Protein AF-A0A9X9LBY9-F1 (afdb_monomer_lite)

Radius of gyration: 14.95 Å; chains: 1; bounding box: 32×26×33 Å

Sequence (33 aa):
MKTRREWAEAHLNWTCEDWTSVLWTDETWVENG

Foldseek 3Di:
DQDPVNVCVVCVPPDPVNVVPDDDDDDDDDDDD

Organism: NCBI:txid62690

InterPro domains:
  IPR036397 Ribonuclease H superfamily [G3DSA:3.30.420.10] (1-33)

pLDDT: mean 94.04, std 8.82, range [58.34, 98.38]

Structure (mmCIF, N/CA/C/O backbone):
data_AF-A0A9X9LBY9-F1
#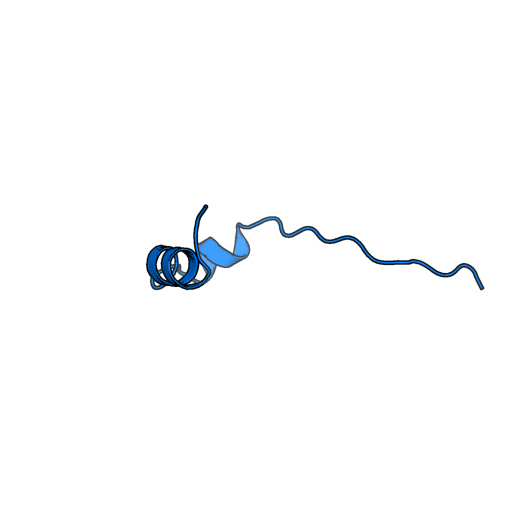
_entry.id   AF-A0A9X9LBY9-F1
#
loop_
_atom_site.group_PDB
_atom_site.id
_atom_site.type_symbol
_atom_site.label_atom_id
_atom_site.label_alt_id
_atom_site.label_comp_id
_atom_site.label_asym_id
_atom_site.label_entity_id
_atom_site.label_seq_id
_atom_site.pdbx_PDB_ins_code
_atom_site.Cartn_x
_atom_site.Cartn_y
_atom_site.Cartn_z
_atom_site.occupancy
_atom_site.B_iso_or_equiv
_atom_site.auth_seq_id
_atom_site.auth_comp_id
_atom_site.auth_asym_id
_atom_site.auth_atom_id
_atom_site.pdbx_PDB_model_num
ATOM 1 N N . MET A 1 1 ? 11.276 14.111 11.538 1.00 58.34 1 MET A N 1
ATOM 2 C CA . MET A 1 1 ? 11.278 12.749 10.957 1.00 58.34 1 MET A CA 1
ATOM 3 C C . MET A 1 1 ? 10.064 12.027 11.496 1.00 58.34 1 MET A C 1
ATOM 5 O O . MET A 1 1 ? 9.859 12.118 12.696 1.00 58.34 1 MET A O 1
ATOM 9 N N . LYS A 1 2 ? 9.272 11.363 10.647 1.00 80.81 2 LYS A N 1
ATOM 10 C CA . LYS A 1 2 ? 8.195 10.488 11.128 1.00 80.81 2 LYS A CA 1
ATOM 11 C C . LYS A 1 2 ? 8.794 9.137 11.513 1.00 80.81 2 LYS A C 1
ATOM 13 O O . LYS A 1 2 ? 9.535 8.553 10.723 1.00 80.81 2 LYS A O 1
ATOM 18 N N . THR A 1 3 ? 8.513 8.659 12.715 1.00 94.94 3 THR A N 1
ATOM 19 C CA . THR A 1 3 ? 8.897 7.317 13.166 1.00 94.94 3 THR A CA 1
ATOM 20 C C . THR A 1 3 ? 7.972 6.260 12.555 1.00 94.94 3 THR A C 1
ATOM 22 O O . THR A 1 3 ? 6.859 6.563 12.121 1.00 94.94 3 THR A O 1
ATOM 25 N N . ARG A 1 4 ? 8.393 4.986 12.564 1.00 96.50 4 ARG A N 1
ATOM 26 C CA . ARG A 1 4 ? 7.528 3.859 12.153 1.00 96.50 4 ARG A CA 1
ATOM 27 C C . ARG A 1 4 ? 6.200 3.841 12.919 1.00 96.50 4 ARG A C 1
ATOM 29 O O . ARG A 1 4 ? 5.175 3.494 12.345 1.00 96.50 4 ARG A O 1
ATOM 36 N N . ARG A 1 5 ? 6.231 4.228 14.200 1.00 97.19 5 ARG A N 1
ATOM 37 C CA . ARG A 1 5 ? 5.053 4.290 15.069 1.00 97.19 5 ARG A CA 1
ATOM 38 C C . ARG A 1 5 ? 4.069 5.362 14.608 1.00 97.19 5 ARG A C 1
ATOM 40 O O . ARG A 1 5 ? 2.909 5.046 14.397 1.00 97.19 5 ARG A O 1
ATOM 47 N N . GLU A 1 6 ? 4.543 6.585 14.383 1.00 97.75 6 GLU A N 1
ATOM 48 C CA . GLU A 1 6 ? 3.691 7.692 13.921 1.00 97.75 6 GLU A CA 1
ATOM 49 C C . GLU A 1 6 ? 3.083 7.408 12.544 1.00 97.75 6 GLU A C 1
ATOM 51 O O . GLU A 1 6 ? 1.935 7.761 12.286 1.00 97.75 6 GLU A O 1
ATOM 56 N N . TRP A 1 7 ? 3.834 6.751 11.652 1.00 96.00 7 TRP A N 1
ATOM 57 C CA . TRP A 1 7 ? 3.299 6.347 10.355 1.00 96.00 7 TRP A CA 1
ATOM 58 C C . TRP A 1 7 ? 2.194 5.294 10.511 1.00 96.00 7 TRP A C 1
ATOM 60 O O . TRP A 1 7 ? 1.121 5.468 9.943 1.00 96.00 7 TRP A O 1
ATOM 70 N N . ALA A 1 8 ? 2.409 4.255 11.323 1.00 97.19 8 ALA A N 1
ATOM 71 C CA . ALA A 1 8 ? 1.403 3.218 11.559 1.00 97.19 8 ALA A CA 1
ATOM 72 C C . ALA A 1 8 ? 0.136 3.771 12.234 1.00 97.19 8 ALA A C 1
ATOM 74 O O . ALA A 1 8 ? -0.969 3.453 11.807 1.00 97.19 8 ALA A O 1
ATOM 75 N N . GLU A 1 9 ? 0.284 4.638 13.239 1.00 98.06 9 GLU A N 1
ATOM 76 C CA . GLU A 1 9 ? -0.847 5.283 13.920 1.00 98.06 9 GLU A CA 1
ATOM 77 C C . GLU A 1 9 ? -1.664 6.157 12.952 1.00 98.06 9 GLU A C 1
ATOM 79 O O . GLU A 1 9 ? -2.893 6.116 12.978 1.00 98.06 9 GLU A O 1
ATOM 84 N N . ALA A 1 10 ? -1.007 6.884 12.041 1.00 97.38 10 ALA A N 1
ATOM 85 C CA . ALA A 1 10 ? -1.686 7.726 11.054 1.00 97.38 10 ALA A CA 1
ATOM 86 C C . ALA A 1 10 ? -2.481 6.942 9.989 1.00 97.38 10 ALA A C 1
ATOM 88 O O . ALA A 1 10 ? -3.414 7.497 9.411 1.00 97.38 10 ALA A O 1
ATOM 89 N N . HIS A 1 11 ? -2.128 5.678 9.731 1.00 97.50 11 HIS A N 1
ATOM 90 C CA . HIS A 1 11 ? -2.746 4.846 8.686 1.00 97.50 11 HIS A CA 1
ATOM 91 C C . HIS A 1 11 ? -3.540 3.661 9.261 1.00 97.50 11 HIS A C 1
ATOM 93 O O . HIS A 1 11 ? -3.992 2.799 8.514 1.00 97.50 11 HIS A O 1
ATOM 99 N N . LEU A 1 12 ? -3.744 3.616 10.584 1.00 97.94 12 LEU A N 1
ATOM 100 C CA . LEU A 1 12 ? -4.406 2.503 11.278 1.00 97.94 12 LEU A CA 1
ATOM 101 C C . LEU A 1 12 ? -5.820 2.212 10.748 1.00 97.94 12 LEU A C 1
ATOM 103 O O . LEU A 1 12 ? -6.234 1.058 10.712 1.00 97.94 12 LEU A O 1
ATOM 107 N N . ASN A 1 13 ? -6.544 3.256 10.341 1.00 98.25 13 ASN A N 1
ATOM 108 C CA . ASN A 1 13 ? -7.933 3.172 9.880 1.00 98.25 13 ASN A CA 1
ATOM 109 C C . ASN A 1 13 ? -8.073 3.302 8.358 1.00 98.25 13 ASN A C 1
ATOM 111 O O . ASN A 1 13 ? -9.170 3.568 7.873 1.00 98.25 13 ASN A O 1
ATOM 115 N N . TRP A 1 14 ? -6.978 3.173 7.607 1.00 98.38 14 TRP A N 1
ATOM 116 C CA . TRP A 1 14 ? -7.061 3.149 6.151 1.00 98.38 14 TRP A CA 1
ATOM 117 C C . TRP A 1 14 ? -7.853 1.935 5.681 1.00 98.38 14 TRP A C 1
ATOM 119 O O . TRP A 1 14 ? -7.646 0.809 6.142 1.00 98.38 14 TRP A O 1
ATOM 129 N N . THR A 1 15 ? -8.759 2.183 4.746 1.00 98.25 15 THR A N 1
ATOM 130 C CA . THR A 1 15 ? -9.548 1.146 4.092 1.00 98.25 15 THR A CA 1
ATOM 131 C C . THR A 1 15 ? -8.709 0.407 3.050 1.00 98.25 15 THR A C 1
ATOM 133 O O . THR A 1 15 ? -7.625 0.844 2.659 1.00 98.25 15 THR A O 1
ATOM 136 N N . CYS A 1 16 ? -9.221 -0.721 2.553 1.00 97.75 16 CYS A N 1
ATOM 137 C CA . CYS A 1 16 ? -8.599 -1.408 1.420 1.00 97.75 16 CYS A CA 1
ATOM 138 C C . CYS A 1 16 ? -8.484 -0.495 0.188 1.00 97.75 16 CYS A C 1
ATOM 140 O O . CYS A 1 16 ? -7.477 -0.553 -0.512 1.00 97.75 16 CYS A O 1
ATOM 142 N N . GLU A 1 17 ? -9.484 0.357 -0.052 1.00 98.12 17 GLU A N 1
ATOM 143 C CA . GLU A 1 17 ? -9.507 1.297 -1.177 1.00 98.12 17 GLU A CA 1
ATOM 144 C C . GLU A 1 17 ? -8.368 2.319 -1.064 1.00 98.12 17 GLU A C 1
ATOM 146 O O . GLU A 1 17 ? -7.616 2.498 -2.026 1.00 98.12 17 GLU A O 1
ATOM 151 N N . ASP A 1 18 ? -8.156 2.887 0.130 1.00 98.25 18 ASP A N 1
ATOM 152 C CA . ASP A 1 18 ? -7.051 3.819 0.398 1.00 98.25 18 ASP A CA 1
ATOM 153 C C . ASP A 1 18 ? -5.696 3.179 0.062 1.00 98.25 18 ASP A C 1
ATOM 155 O O . ASP A 1 18 ? -4.902 3.758 -0.681 1.00 98.25 18 ASP A O 1
ATOM 159 N N . TRP A 1 19 ? -5.456 1.942 0.518 1.00 97.62 19 TRP A N 1
ATOM 160 C CA . TRP A 1 19 ? -4.219 1.212 0.216 1.00 97.62 19 TRP A CA 1
ATOM 161 C C . TRP A 1 19 ? -4.039 0.925 -1.273 1.00 97.62 19 TRP A C 1
ATOM 163 O O . TRP A 1 19 ? -2.928 1.050 -1.790 1.00 97.62 19 TRP A O 1
ATOM 173 N N . THR A 1 20 ? -5.116 0.550 -1.965 1.00 97.81 20 THR A N 1
ATOM 174 C CA . THR A 1 20 ? -5.064 0.229 -3.401 1.00 97.81 20 THR A CA 1
ATOM 175 C C . THR A 1 20 ? -4.830 1.452 -4.283 1.00 97.81 20 THR A C 1
ATOM 177 O O . THR A 1 20 ? -4.355 1.308 -5.406 1.00 97.81 20 THR A O 1
ATOM 180 N N . SER A 1 21 ? -5.123 2.652 -3.777 1.00 97.81 21 SER A N 1
ATOM 181 C CA . SER A 1 21 ? -4.878 3.907 -4.491 1.00 97.81 21 SER A CA 1
ATOM 182 C C . SER A 1 21 ? -3.406 4.342 -4.476 1.00 97.81 21 SER A C 1
ATOM 184 O O . SER A 1 21 ? -3.010 5.214 -5.254 1.00 97.81 21 SER A O 1
ATOM 186 N N . VAL A 1 22 ? -2.580 3.742 -3.610 1.00 97.50 22 VAL A N 1
ATOM 187 C CA . VAL A 1 22 ? -1.165 4.099 -3.483 1.00 97.50 22 VAL A CA 1
ATOM 188 C C . VAL A 1 22 ? -0.358 3.507 -4.633 1.00 97.50 22 VAL A C 1
ATOM 190 O O . VAL A 1 22 ? -0.300 2.292 -4.821 1.00 97.50 22 VAL A O 1
ATOM 193 N N . LEU A 1 23 ? 0.348 4.372 -5.361 1.00 98.19 23 LEU A N 1
ATOM 194 C CA . LEU A 1 23 ? 1.357 3.955 -6.328 1.00 98.19 23 LEU A CA 1
ATOM 195 C C . LEU A 1 23 ? 2.680 3.663 -5.607 1.00 98.19 23 LEU A C 1
ATOM 197 O O . LEU A 1 23 ? 3.443 4.576 -5.296 1.00 98.19 23 LEU A O 1
ATOM 201 N N . TRP A 1 24 ? 2.937 2.386 -5.331 1.00 96.88 24 TRP A N 1
ATOM 202 C CA . TRP A 1 24 ? 4.185 1.925 -4.724 1.00 96.88 24 TRP A CA 1
ATOM 203 C C . TRP A 1 24 ? 5.293 1.789 -5.766 1.00 96.88 24 TRP A C 1
ATOM 205 O O . TRP A 1 24 ? 5.070 1.284 -6.865 1.00 96.88 24 TRP A O 1
ATOM 215 N N . THR A 1 25 ? 6.501 2.198 -5.399 1.00 97.50 25 THR A N 1
ATOM 216 C CA . THR A 1 25 ? 7.696 2.069 -6.234 1.00 97.50 25 THR A CA 1
ATOM 217 C C . THR A 1 25 ? 8.857 1.610 -5.372 1.00 97.50 25 THR A C 1
ATOM 219 O O . THR A 1 25 ? 8.993 2.072 -4.240 1.00 97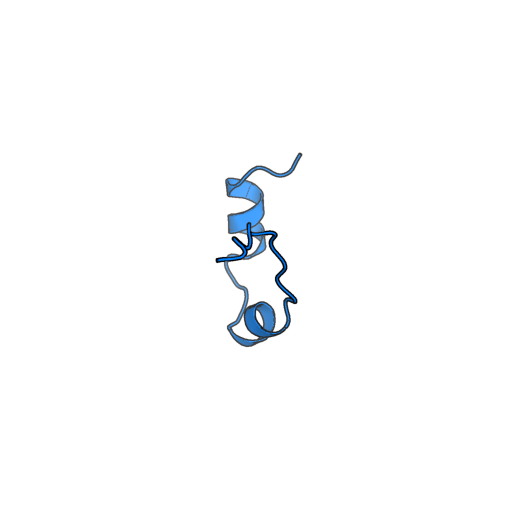.50 25 THR A O 1
ATOM 222 N N . ASP A 1 26 ? 9.697 0.744 -5.920 1.00 98.00 26 ASP A N 1
ATOM 223 C CA . ASP A 1 26 ? 10.957 0.330 -5.313 1.00 98.00 26 ASP A CA 1
ATOM 224 C C . ASP A 1 26 ? 11.965 0.004 -6.421 1.00 98.00 26 ASP A C 1
ATOM 226 O O . ASP A 1 26 ? 11.578 -0.234 -7.571 1.00 98.00 26 ASP A O 1
ATOM 230 N N . GLU A 1 27 ? 13.248 0.015 -6.085 1.00 97.19 27 GLU A N 1
ATOM 231 C CA . GLU A 1 27 ? 14.327 -0.316 -7.012 1.00 97.19 27 GLU A CA 1
ATOM 232 C C . GLU A 1 27 ? 14.835 -1.733 -6.740 1.00 97.19 27 GLU A C 1
ATOM 234 O O . GLU A 1 27 ? 14.961 -2.169 -5.598 1.00 97.19 27 GLU A O 1
ATOM 239 N N . THR A 1 28 ? 15.163 -2.470 -7.800 1.00 96.00 28 THR A N 1
ATOM 240 C CA . THR A 1 28 ? 15.805 -3.780 -7.676 1.00 96.00 28 THR A CA 1
ATOM 241 C C . THR A 1 28 ? 16.872 -3.963 -8.744 1.00 96.00 28 THR A C 1
ATOM 243 O O . THR A 1 28 ? 16.840 -3.315 -9.793 1.00 96.00 28 THR A O 1
ATOM 246 N N . TRP A 1 29 ? 17.833 -4.843 -8.473 1.00 95.88 29 TRP A N 1
ATOM 247 C CA . TRP A 1 29 ? 18.879 -5.177 -9.430 1.00 95.88 29 TRP A CA 1
ATOM 248 C C . TRP A 1 29 ? 18.340 -6.148 -10.472 1.00 95.88 29 TRP A C 1
ATOM 250 O O . TRP A 1 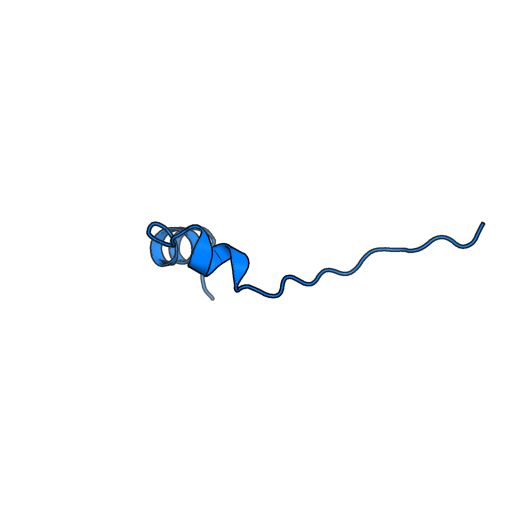29 ? 17.692 -7.140 -10.144 1.00 95.88 29 TRP A O 1
ATOM 260 N N . VAL A 1 30 ? 18.650 -5.873 -11.734 1.00 92.31 30 VA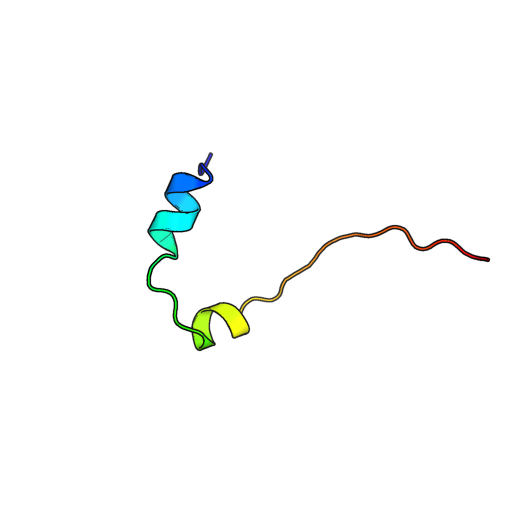L A N 1
ATOM 261 C CA . VAL A 1 30 ? 18.396 -6.792 -12.840 1.00 92.31 30 VAL A CA 1
ATOM 262 C C . VAL A 1 30 ? 19.746 -7.303 -13.318 1.00 92.31 30 VAL A C 1
ATOM 264 O O . VAL A 1 30 ? 20.575 -6.525 -13.789 1.00 92.31 30 VAL A O 1
ATOM 267 N N . GLU A 1 31 ? 19.977 -8.604 -13.174 1.00 92.19 31 GLU A N 1
ATOM 268 C CA . GLU A 1 31 ? 21.156 -9.259 -13.733 1.00 92.19 31 GLU A CA 1
ATOM 269 C C . GLU A 1 31 ? 20.878 -9.622 -15.196 1.00 92.19 31 GLU A C 1
ATOM 271 O O . GLU A 1 31 ? 19.878 -10.268 -15.513 1.00 92.19 31 GLU A O 1
ATOM 276 N N . ASN A 1 32 ? 21.759 -9.190 -16.099 1.00 80.19 32 ASN A N 1
ATOM 277 C CA . ASN A 1 32 ? 21.772 -9.689 -17.470 1.00 80.19 32 ASN A CA 1
ATOM 278 C C . ASN A 1 32 ? 22.519 -11.028 -17.465 1.00 80.19 32 ASN A C 1
ATOM 280 O O . ASN A 1 32 ? 23.656 -11.076 -16.995 1.00 80.19 32 ASN A O 1
ATOM 284 N N . GLY A 1 33 ? 21.856 -12.089 -17.934 1.00 69.62 33 GLY A N 1
ATOM 285 C CA . GLY A 1 33 ? 22.440 -13.431 -18.047 1.00 69.62 33 GLY A CA 1
ATOM 286 C C . GLY A 1 33 ? 23.614 -13.524 -19.014 1.00 69.62 33 GLY A C 1
ATOM 287 O O . GLY A 1 33 ? 23.763 -12.621 -19.870 1.00 69.62 33 GLY A O 1
#

Secondary structure (DSSP, 8-state):
---HHHHHHHTTT--HHHHHT------------

=== Feature glossary ===
The record interleaves many kinds of information about one protein. Here is each kind framed as the question it answers.

Q: What does the local fold look like, residue by residue?
A: A 3Di character summarizes, for each residue, the relative orientation of the Cα frame of its nearest spatial neighbor. Because it encodes fold topology rather than chemistry, 3Di alignments detect remote structural similarity that sequence alignment misses.

Q: Which residues are in helices, strands, or loops?
A: Secondary structure is the local, repeating backbone conformation. DSSP classifies it into eight states by reading the hydrogen-bond network: three helix types (H, G, I), two β types (E, B), two non-regular types (T, S), and unstructured coil (-).

Q: How big and how compact is the whole molecule?
A: Three whole-structure scalars: the radius of gyration (RMS distance of Cα from centroid, in Å), the count of Cα–Cα contacts (pairs closer than 8 Å and separated by more than four residues in sequence — i.e. tertiary, not local, contacts), and the bounding-box dimensions. Together they distinguish compact globular folds from extended fibres or disordered chains.

Q: How confident is the AlphaFold model at each residue?
A: For AlphaFold models, the B-factor field carries pLDDT — the model's own estimate of local accuracy on a 0–100 scale. Regions with pLDDT<50 should be treated as essentially unmodeled; they often correspond to intrinsically disordered segments.

Q: What family and function is it annotated with?
A: Functional annotations link the protein to curated databases. InterPro entries identify conserved domains and families by matching the sequence against member-database signatures (Pfam, PROSITE, CDD, …). Gene Ontology (GO) terms describe molecular function, biological process, and cellular component in a controlled vocabulary. CATH places the structure in a hierarchical fold classification (Class/Architecture/Topology/Homologous-superfamily). The organism is the source species.

Q: What known structures does this most resemble?
A: Nearest PDB neighbors are the top structural matches found by Foldseek when searching this structure against the entire Protein Data Bank. Each hit reports a TM-score (0 to 1; >0.5 almost always implies the same fold) and an E-value. These are *structural* homologs — they may share no detectable sequence similarity.

Q: Which residues are buried vs exposed?
A: Solvent-accessible surface area (SASA) is the area in Å² traced out by the centre of a 1.4 Å probe sphere (a water molecule) rolled over the protein's van der Waals surface (Shrake–Rupley / Lee–Richards construction). Buried residues have near-zero SASA; fully exposed residues can exceed 200 Å². The total SASA scales roughly with the number of surface residues.

Q: What are the backbone torsion angles?
A: φ (phi) and ψ (psi) are the two rotatable backbone dihedrals per residue: φ is the C(i-1)–N–Cα–C torsion, ψ is the N–Cα–C–N(i+1) torsion, both in degrees on (−180°, 180°]. α-helical residues cluster near (−60°, −45°); β-strand residues near (−120°, +130°). A Ramachandran plot is simply a scatter of (φ, ψ) for every residue.

Q: Are the domains correctly placed relative to each other?
A: Predicted aligned error is AlphaFold's pairwise confidence. Unlike pLDDT (per-residue), PAE is per-residue-pair and captures whether two parts of the structure are correctly placed relative to each other. Units are ångströms of expected positional error.

Q: What if only a Cα trace is available?
A: P-SEA three-state annotation labels each residue as helix, strand, or coil based purely on the geometry of the Cα trace. It serves as a fallback when the full backbone (and thus DSSP) is unavailable.

Q: What is the amino-acid chain?
A: This is the polypeptide sequence — one letter per residue, N-terminus first. Length ranges from a few dozen residues for small domains to over a thousand for large multi-domain protein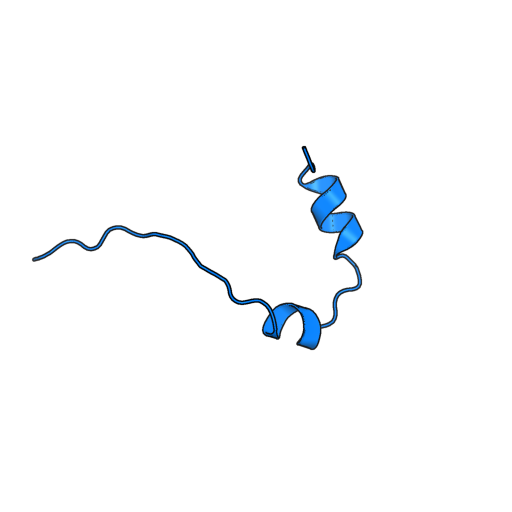s.

Q: What do the rendered images show?
A: The six renders are orthographic views along the three Cartesian axes in both directions. Representation (cartoon, sticks, or surface) and color scheme (sequence-rainbow or by-chain) vary across proteins so the training set covers all the common visualization conventions.

Q: What do the diagnostic plots show?
A: Plot images: a contact map (which residues are close in 3D, as an N×N binary image), a Ramachandran scatter (backbone torsion angles, revealing secondary-structure composition at a glance), and — for AlphaFold structures — a PAE heatmap (pairwise prediction confidence).

Q: How mobile is each atom in the crystal?
A: B-factor (Debye–Waller factor) reflects atomic displacement in the crystal lattice. It is an experimental observable (units Å²), not a prediction; low values mean the atom is pinned down, high values mean it moves or is heterogeneous across the crystal.

Q: Where is each backbone atom in 3D?
A: The mmCIF table is the protein's shape written out atom by atom. For each backbone N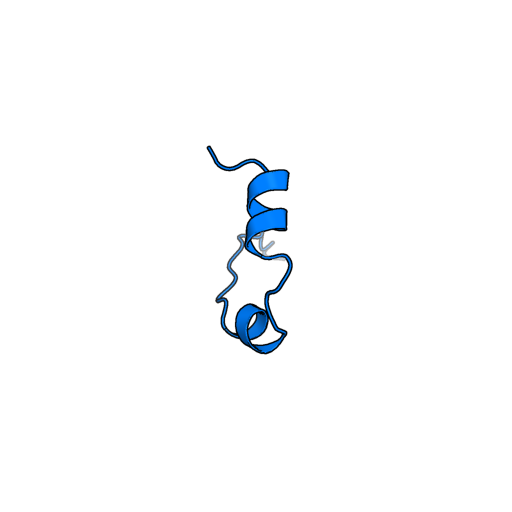, Cα, C, and carbonyl O, it records an (x, y, z) coordinate triple in Å plus the residue type, chain letter, and residue number.